Protein AF-A0A356XCC1-F1 (afdb_monomer_lite)

pLDDT: mean 76.85, std 14.26, range [47.09, 96.75]

Secondary structure (DSSP, 8-state):
--SHHHHHHHHHHHHHHHHHHHHHHHHHHHHHHHH-----TTTHHHHHHHHHHHHHHHHHHHHHHHHHHHHHHHHTB-TTGGG-TT-SSS-SSB-SHHHHHHHHHTTHHHHHHHHHHHHHHH-

Structure (mmCIF, N/CA/C/O backbone):
data_AF-A0A356XCC1-F1
#
_entry.id   AF-A0A356XCC1-F1
#
loop_
_atom_site.group_PDB
_atom_site.id
_atom_site.type_symbol
_atom_site.label_atom_id
_atom_site.label_alt_id
_atom_site.label_comp_id
_atom_site.label_asym_id
_atom_site.label_entity_id
_atom_site.label_seq_id
_atom_site.pdbx_PDB_ins_code
_atom_site.Cartn_x
_atom_site.Cartn_y
_atom_site.Cartn_z
_atom_site.occupancy
_atom_site.B_iso_or_equiv
_atom_site.auth_seq_id
_atom_site.auth_comp_id
_atom_site.auth_asym_id
_atom_site.auth_atom_id
_atom_site.pdbx_PDB_model_num
ATOM 1 N N . MET A 1 1 ? 68.346 24.859 -44.989 1.00 51.06 1 MET A N 1
ATOM 2 C CA . MET A 1 1 ? 68.084 23.880 -43.905 1.00 51.06 1 MET A CA 1
ATOM 3 C C . MET A 1 1 ? 66.667 24.033 -43.309 1.00 51.06 1 MET A C 1
ATOM 5 O O . MET A 1 1 ? 66.530 24.100 -42.097 1.00 51.06 1 MET A O 1
ATOM 9 N N . SER A 1 2 ? 65.597 24.122 -44.123 1.00 53.38 2 SER A N 1
ATOM 10 C CA . SER A 1 2 ? 64.245 24.474 -43.609 1.00 53.38 2 SER A CA 1
ATOM 11 C C . SER A 1 2 ? 63.060 23.795 -44.328 1.00 53.38 2 SER A C 1
ATOM 13 O O . SER A 1 2 ? 61.921 23.903 -43.898 1.00 53.38 2 SER A O 1
ATOM 15 N N . THR A 1 3 ? 63.295 23.031 -45.398 1.00 52.31 3 THR A N 1
ATOM 16 C CA . THR A 1 3 ? 62.222 22.401 -46.195 1.00 52.31 3 THR A CA 1
ATOM 17 C C . THR A 1 3 ? 61.937 20.941 -45.814 1.00 52.31 3 THR A C 1
ATOM 19 O O . THR A 1 3 ? 60.845 20.442 -46.070 1.00 52.31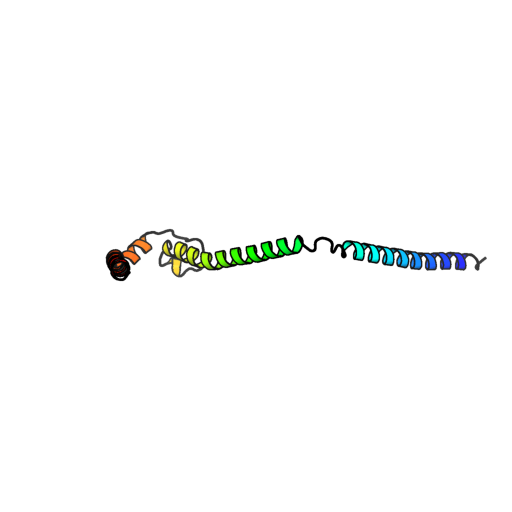 3 THR A O 1
ATOM 22 N N . ALA A 1 4 ? 62.864 20.257 -45.129 1.00 55.31 4 ALA A N 1
ATOM 23 C CA . ALA A 1 4 ? 62.707 18.847 -44.745 1.00 55.31 4 ALA A CA 1
ATOM 24 C C . ALA A 1 4 ? 61.856 18.630 -43.474 1.00 55.31 4 ALA A C 1
ATOM 26 O O . ALA A 1 4 ? 61.153 17.625 -43.360 1.00 55.31 4 ALA A O 1
ATOM 27 N N . LYS A 1 5 ? 61.861 19.577 -42.521 1.00 53.53 5 LYS A N 1
ATOM 28 C CA . LYS A 1 5 ? 61.092 19.447 -41.265 1.00 53.53 5 LYS A CA 1
ATOM 29 C C . LYS A 1 5 ? 59.584 19.634 -41.479 1.00 53.53 5 LYS A C 1
ATOM 31 O O . LYS A 1 5 ? 58.785 18.940 -40.855 1.00 53.53 5 LYS A O 1
ATOM 36 N N . THR A 1 6 ? 59.185 20.493 -42.414 1.00 55.88 6 THR A N 1
ATOM 37 C CA . THR A 1 6 ? 57.773 20.810 -42.691 1.00 55.88 6 THR A CA 1
ATOM 38 C C . THR A 1 6 ? 57.014 19.623 -43.298 1.00 55.88 6 THR A C 1
ATOM 40 O O . THR A 1 6 ? 55.859 19.379 -42.947 1.00 55.88 6 THR A O 1
ATOM 43 N N . HIS A 1 7 ? 57.671 18.812 -44.135 1.00 51.75 7 HIS A N 1
ATOM 44 C CA . HIS A 1 7 ? 57.074 17.600 -44.712 1.00 51.75 7 HIS A CA 1
ATOM 45 C C . HIS A 1 7 ? 56.894 16.465 -43.688 1.00 51.75 7 HIS A C 1
ATOM 47 O O . HIS A 1 7 ? 55.878 15.765 -43.726 1.00 51.75 7 HIS A O 1
ATOM 53 N N . ALA A 1 8 ? 57.820 16.310 -42.734 1.00 57.69 8 ALA A N 1
ATOM 54 C CA . ALA A 1 8 ? 57.710 15.312 -41.666 1.00 57.69 8 ALA A CA 1
ATOM 55 C C . ALA A 1 8 ? 56.581 15.647 -40.672 1.00 57.69 8 ALA A C 1
ATOM 57 O O . ALA A 1 8 ? 55.803 14.773 -40.280 1.00 57.69 8 ALA A O 1
ATOM 58 N N . VAL A 1 9 ? 56.435 16.930 -40.324 1.00 57.97 9 VAL A N 1
ATOM 59 C CA . VAL A 1 9 ? 55.374 17.410 -39.427 1.00 57.97 9 VAL A CA 1
ATOM 60 C C . VAL A 1 9 ? 53.995 17.268 -40.080 1.00 57.97 9 VAL A C 1
ATOM 62 O O . VAL A 1 9 ? 53.072 16.760 -39.444 1.00 57.97 9 VAL A O 1
ATOM 65 N N . LYS A 1 10 ? 53.852 17.593 -41.375 1.00 58.06 10 LYS A N 1
ATOM 66 C CA . LYS A 1 10 ? 52.575 17.439 -42.095 1.00 58.06 10 LYS A CA 1
ATOM 67 C C . LYS A 1 10 ? 52.130 15.973 -42.183 1.00 58.06 10 LYS A C 1
ATOM 69 O O . LYS A 1 10 ? 50.955 15.688 -41.975 1.00 58.06 10 LYS A O 1
ATOM 74 N N . LYS A 1 11 ? 53.057 15.032 -42.409 1.00 58.50 11 LYS A N 1
ATOM 75 C CA . LYS A 1 11 ? 52.766 13.584 -42.428 1.00 58.50 11 LYS A CA 1
ATOM 76 C C . LYS A 1 11 ? 52.326 13.063 -41.053 1.00 58.50 11 LYS A C 1
ATOM 78 O O . LYS A 1 11 ? 51.409 12.251 -40.982 1.00 58.50 11 LYS A O 1
ATOM 83 N N . SER A 1 12 ? 52.918 13.573 -39.971 1.00 57.62 12 SER A N 1
ATOM 84 C CA . SER A 1 12 ? 52.515 13.248 -38.593 1.00 57.62 12 SER A CA 1
ATOM 85 C C . SER A 1 12 ? 51.107 13.762 -38.260 1.00 57.62 12 SER A C 1
ATOM 87 O O . SER A 1 12 ? 50.294 13.023 -37.707 1.00 57.62 12 SER A O 1
ATOM 89 N N . ILE A 1 13 ? 50.772 14.990 -38.671 1.00 60.47 13 ILE A N 1
ATOM 90 C CA . ILE A 1 13 ? 49.441 15.583 -38.451 1.00 60.47 13 ILE A CA 1
ATOM 91 C C . ILE A 1 13 ? 48.367 14.868 -39.290 1.00 60.47 13 ILE A C 1
ATOM 93 O O . ILE A 1 13 ? 47.291 14.556 -38.781 1.00 60.47 13 ILE A O 1
ATOM 97 N N . ILE A 1 14 ? 48.670 14.539 -40.552 1.00 65.56 14 ILE A N 1
ATOM 98 C CA . ILE A 1 14 ? 47.769 13.773 -41.429 1.00 65.56 14 ILE A CA 1
ATOM 99 C C . ILE A 1 14 ? 47.527 12.364 -40.864 1.00 65.56 14 ILE A C 1
ATOM 101 O O . ILE A 1 14 ? 46.384 11.912 -40.835 1.00 65.56 14 ILE A O 1
ATOM 105 N N . ASN A 1 15 ? 48.567 11.693 -40.355 1.00 67.25 15 ASN A N 1
ATOM 106 C CA . ASN A 1 15 ? 48.432 10.357 -39.774 1.00 67.25 15 ASN A CA 1
ATOM 107 C C . ASN A 1 15 ? 47.622 10.378 -38.467 1.00 67.25 15 ASN A C 1
ATOM 109 O O . ASN A 1 15 ? 46.748 9.545 -38.287 1.00 67.25 15 ASN A O 1
ATOM 113 N N . LYS A 1 16 ? 47.806 11.372 -37.586 1.00 69.75 16 LYS A N 1
ATOM 114 C CA . LYS A 1 16 ? 46.997 11.485 -36.356 1.00 69.75 16 LYS A CA 1
ATOM 115 C C . LYS A 1 16 ? 45.502 11.650 -36.642 1.00 69.75 16 LYS A C 1
ATOM 117 O O . LYS A 1 16 ? 44.694 10.986 -35.998 1.00 69.75 16 LYS A O 1
ATOM 122 N N . ASN A 1 17 ? 45.133 12.471 -37.626 1.00 68.88 17 ASN A N 1
ATOM 123 C CA . ASN A 1 17 ? 43.731 12.638 -38.027 1.00 68.88 17 ASN A CA 1
ATOM 124 C C . ASN A 1 17 ? 43.164 11.367 -38.673 1.00 68.88 17 ASN A C 1
ATOM 126 O O . ASN A 1 17 ? 41.996 11.036 -38.469 1.00 68.88 17 ASN A O 1
ATOM 130 N N . LEU A 1 18 ? 43.996 10.629 -39.412 1.00 71.88 18 LEU A N 1
ATOM 131 C CA . LEU A 1 18 ? 43.625 9.344 -39.990 1.00 71.88 18 LEU A CA 1
ATOM 132 C C . LEU A 1 18 ? 43.456 8.266 -38.913 1.00 71.88 18 LEU A C 1
ATOM 134 O O . LEU A 1 18 ? 42.459 7.559 -38.937 1.00 71.88 18 LEU A O 1
ATOM 138 N N . LEU A 1 19 ? 44.357 8.182 -37.930 1.00 68.81 19 LEU A N 1
ATOM 139 C CA . LEU A 1 19 ? 44.256 7.216 -36.832 1.00 68.81 19 LEU A CA 1
ATOM 140 C C . LEU A 1 19 ? 43.073 7.518 -35.913 1.00 68.81 19 LEU A C 1
ATOM 142 O O . LEU A 1 19 ? 42.395 6.594 -35.480 1.00 68.81 19 LEU A O 1
ATOM 146 N N . GLN A 1 20 ? 42.771 8.795 -35.671 1.00 76.25 20 GLN A N 1
ATOM 147 C CA . GLN A 1 20 ? 41.545 9.201 -34.978 1.00 76.25 20 GLN A CA 1
ATOM 148 C C . GLN A 1 20 ? 40.297 8.793 -35.769 1.00 76.25 20 GLN A C 1
ATOM 150 O O . GLN A 1 20 ? 39.331 8.310 -35.185 1.00 76.25 20 GLN A O 1
ATOM 155 N N . LYS A 1 21 ? 40.318 8.928 -37.101 1.00 75.94 21 LYS A N 1
ATOM 156 C CA . LYS A 1 21 ? 39.202 8.525 -37.966 1.00 75.94 21 LYS A CA 1
ATOM 157 C C . LYS A 1 21 ? 39.026 7.005 -38.023 1.00 75.94 21 LYS A C 1
ATOM 159 O O . LYS A 1 21 ? 37.894 6.540 -37.949 1.00 75.94 21 LYS A O 1
ATOM 164 N N . LEU A 1 22 ? 40.119 6.247 -38.112 1.00 76.12 22 LEU A N 1
ATOM 165 C CA . LEU A 1 22 ? 40.104 4.783 -38.101 1.00 76.12 22 LEU A CA 1
ATOM 166 C C . LEU A 1 22 ? 39.635 4.257 -36.740 1.00 76.12 22 LEU A C 1
ATOM 168 O O . LEU A 1 22 ? 38.628 3.562 -36.692 1.00 76.12 22 LEU A O 1
ATOM 172 N N . MET A 1 23 ? 40.233 4.714 -35.630 1.00 80.19 23 MET A N 1
ATOM 173 C CA . MET A 1 23 ? 39.796 4.300 -34.289 1.00 80.19 23 MET A CA 1
ATOM 174 C C . MET A 1 23 ? 38.342 4.671 -34.007 1.00 80.19 23 MET A C 1
ATOM 176 O O . MET A 1 23 ? 37.606 3.861 -33.456 1.00 80.19 23 MET A O 1
ATOM 180 N N . LYS A 1 24 ? 37.889 5.872 -34.389 1.00 80.31 24 LYS A N 1
ATOM 181 C CA . LYS A 1 24 ? 36.499 6.280 -34.159 1.00 80.31 24 LYS A CA 1
ATOM 182 C C . LYS A 1 24 ? 35.523 5.424 -34.970 1.00 80.31 24 LYS A C 1
ATOM 184 O O . LYS A 1 24 ? 34.499 5.020 -34.429 1.00 80.31 24 LYS A O 1
ATOM 189 N N . ASN A 1 25 ? 35.847 5.102 -36.222 1.00 79.31 25 ASN A N 1
ATOM 190 C CA . ASN A 1 25 ? 35.019 4.230 -37.056 1.00 79.31 25 ASN A CA 1
ATOM 191 C C . ASN A 1 25 ? 34.983 2.792 -36.525 1.00 79.31 25 ASN A C 1
ATOM 193 O O . ASN A 1 25 ? 33.905 2.202 -36.450 1.00 79.31 25 ASN A O 1
ATOM 197 N N . ASP A 1 26 ? 36.127 2.261 -36.093 1.00 81.44 26 ASP A N 1
ATOM 198 C CA . ASP A 1 26 ? 36.218 0.922 -35.519 1.00 81.44 26 ASP A CA 1
ATOM 199 C C . ASP A 1 26 ? 35.438 0.847 -34.201 1.00 81.44 26 ASP A C 1
ATOM 201 O O . ASP A 1 26 ? 34.578 -0.019 -34.060 1.00 81.44 26 ASP A O 1
ATOM 205 N N . ILE A 1 27 ? 35.614 1.811 -33.288 1.00 79.25 27 ILE A N 1
ATOM 206 C CA . ILE A 1 27 ? 34.867 1.894 -32.020 1.00 79.25 27 ILE A CA 1
ATOM 207 C C . ILE A 1 27 ? 33.359 1.998 -32.271 1.00 79.25 27 ILE A C 1
ATOM 209 O O . ILE A 1 27 ? 32.592 1.288 -31.626 1.00 79.25 27 ILE A O 1
ATOM 213 N N . ILE A 1 28 ? 32.916 2.829 -33.222 1.00 77.25 28 ILE A N 1
ATOM 214 C CA . ILE A 1 28 ? 31.489 2.953 -33.568 1.00 77.25 28 ILE A CA 1
ATOM 215 C C . ILE A 1 28 ? 30.956 1.635 -34.145 1.00 77.25 28 ILE A C 1
ATOM 217 O O . ILE A 1 28 ? 29.846 1.219 -33.809 1.00 77.25 28 ILE A O 1
ATOM 221 N N . SER A 1 29 ? 31.743 0.940 -34.971 1.00 72.19 29 SER A N 1
ATOM 222 C CA . SER A 1 29 ? 31.354 -0.353 -35.541 1.00 72.19 29 SER A CA 1
ATOM 223 C C . SER A 1 29 ? 31.286 -1.468 -34.488 1.00 72.19 29 SER A C 1
ATOM 225 O O . SER A 1 29 ? 30.377 -2.301 -34.533 1.00 72.19 29 SER A O 1
ATOM 227 N N . LEU A 1 30 ? 32.190 -1.457 -33.499 1.00 72.56 30 LEU A N 1
ATOM 228 C CA . LEU A 1 30 ? 32.192 -2.411 -32.392 1.00 72.56 30 LEU A CA 1
ATOM 229 C C . LEU A 1 30 ? 31.064 -2.112 -31.402 1.00 72.56 30 LEU A C 1
ATOM 231 O O . LEU A 1 30 ? 30.382 -3.036 -30.964 1.00 72.56 30 LEU A O 1
ATOM 235 N N . PHE A 1 31 ? 30.798 -0.836 -31.118 1.00 75.81 31 PHE A N 1
ATOM 236 C CA . PHE A 1 31 ? 29.676 -0.419 -30.281 1.00 75.81 31 PHE A CA 1
ATOM 237 C C . PHE A 1 31 ? 28.333 -0.804 -30.914 1.00 75.81 31 PHE A C 1
ATOM 239 O O . PHE A 1 31 ? 27.502 -1.419 -30.249 1.00 75.81 31 PHE A O 1
ATOM 246 N N . ASN A 1 32 ? 28.146 -0.565 -32.219 1.00 73.19 32 ASN A N 1
ATOM 247 C CA . ASN A 1 32 ? 26.946 -1.008 -32.938 1.00 73.19 32 ASN A CA 1
ATOM 248 C C . ASN A 1 32 ? 26.811 -2.539 -32.990 1.00 73.19 32 ASN A C 1
ATOM 250 O O . ASN A 1 32 ? 25.691 -3.041 -32.981 1.00 73.19 32 ASN A O 1
ATOM 254 N N . ARG A 1 33 ? 27.915 -3.299 -33.000 1.00 72.44 33 ARG A N 1
ATOM 255 C CA . ARG A 1 33 ? 27.884 -4.770 -32.898 1.00 72.44 33 ARG A CA 1
ATOM 256 C C . ARG A 1 33 ? 27.508 -5.274 -31.503 1.00 72.44 33 ARG A C 1
ATOM 258 O O . ARG A 1 33 ? 26.821 -6.284 -31.410 1.00 72.44 33 ARG A O 1
ATOM 265 N N . ILE A 1 34 ? 27.927 -4.587 -30.439 1.00 68.81 34 ILE A N 1
ATOM 266 C CA . ILE A 1 34 ? 27.541 -4.921 -29.056 1.00 68.81 34 ILE A CA 1
ATOM 267 C C . ILE A 1 34 ? 26.062 -4.583 -28.825 1.00 68.81 34 ILE A C 1
ATOM 269 O O . ILE A 1 34 ? 25.316 -5.400 -28.285 1.0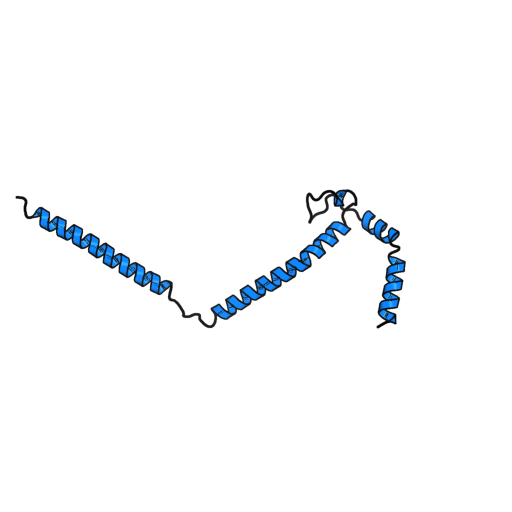0 68.81 34 ILE A O 1
ATOM 273 N N . LEU A 1 35 ? 25.626 -3.409 -29.293 1.00 66.25 35 LEU A N 1
ATOM 274 C CA . LEU A 1 35 ? 24.240 -2.957 -29.172 1.00 66.25 35 LEU A CA 1
ATOM 275 C C . LEU A 1 35 ? 23.284 -3.787 -30.050 1.00 66.25 35 LEU A C 1
ATOM 277 O O . LEU A 1 35 ? 22.143 -4.033 -29.667 1.00 66.25 35 LEU A O 1
ATOM 281 N N . SER A 1 36 ? 23.758 -4.277 -31.200 1.00 65.88 36 SER A N 1
ATOM 282 C CA . SER A 1 36 ? 23.011 -5.150 -32.111 1.00 65.88 36 SER A CA 1
ATOM 283 C C . SER A 1 36 ? 23.305 -6.630 -31.853 1.00 65.88 36 SER A C 1
ATOM 285 O O . SER A 1 36 ? 23.791 -7.364 -32.715 1.00 65.88 36 SER A O 1
ATOM 287 N N . SER A 1 37 ? 22.937 -7.107 -30.666 1.00 56.16 37 SER A N 1
ATOM 288 C CA . SER A 1 37 ? 22.752 -8.539 -30.406 1.00 56.16 37 SER A CA 1
ATOM 289 C C . SER A 1 37 ? 21.254 -8.904 -30.360 1.00 56.16 37 SER A C 1
ATOM 291 O O . SER A 1 37 ? 20.727 -9.270 -29.312 1.00 56.16 37 SER A O 1
ATOM 293 N N . PRO A 1 38 ? 20.514 -8.873 -31.493 1.00 60.09 38 PRO A N 1
ATOM 294 C CA . PRO A 1 38 ? 19.107 -9.274 -31.548 1.00 60.09 38 PRO A CA 1
ATOM 295 C C . PRO A 1 38 ? 18.956 -10.806 -31.628 1.00 60.09 38 PRO A C 1
ATOM 297 O O . PRO A 1 38 ? 18.184 -11.326 -32.430 1.00 60.09 38 PRO A O 1
ATOM 300 N N . LYS A 1 39 ? 19.696 -11.565 -30.809 1.00 52.50 39 LYS A N 1
ATOM 301 C CA . LYS A 1 39 ? 19.615 -13.040 -30.751 1.00 52.50 39 LYS A CA 1
ATOM 302 C C . LYS A 1 39 ? 19.046 -13.554 -29.428 1.00 52.50 39 LYS A C 1
ATOM 304 O O . LYS A 1 39 ? 19.480 -14.572 -28.905 1.00 52.50 39 LYS A O 1
ATOM 309 N N . LEU A 1 40 ? 18.024 -12.870 -28.912 1.00 51.06 40 LEU A N 1
ATOM 310 C CA . LEU A 1 40 ? 17.228 -13.351 -27.778 1.00 51.06 40 LEU A CA 1
ATOM 311 C C . LEU A 1 40 ? 15.723 -13.078 -27.978 1.00 51.06 40 LEU A C 1
ATOM 313 O O . LEU A 1 40 ? 14.989 -12.819 -27.033 1.00 51.06 40 LEU A O 1
ATOM 317 N N . HIS A 1 41 ? 15.254 -13.136 -29.229 1.00 47.09 41 HIS A N 1
ATOM 318 C CA . HIS A 1 41 ? 13.919 -12.687 -29.654 1.00 47.09 41 HIS A CA 1
ATOM 319 C C . HIS A 1 41 ? 12.734 -13.488 -29.065 1.00 47.09 41 HIS A C 1
ATOM 321 O O . HIS A 1 41 ? 11.616 -12.983 -29.027 1.00 47.09 41 HIS A O 1
ATOM 327 N N . THR A 1 42 ? 12.946 -14.704 -28.550 1.00 54.66 42 THR A N 1
ATOM 328 C CA . THR A 1 42 ? 11.861 -15.531 -27.975 1.00 54.66 42 THR A CA 1
ATOM 329 C C . THR A 1 42 ? 11.942 -15.705 -26.459 1.00 54.66 42 THR A C 1
ATOM 331 O O . THR A 1 42 ? 10.926 -15.991 -25.829 1.00 54.66 42 THR A O 1
ATOM 334 N N . ARG A 1 43 ? 13.116 -15.493 -25.844 1.00 55.53 43 ARG A N 1
ATOM 335 C CA . ARG A 1 43 ? 13.313 -15.661 -24.394 1.00 55.53 43 ARG A CA 1
ATOM 336 C C . ARG A 1 43 ? 13.191 -14.334 -23.633 1.00 55.53 43 ARG A C 1
ATOM 338 O O . ARG A 1 43 ? 12.576 -14.3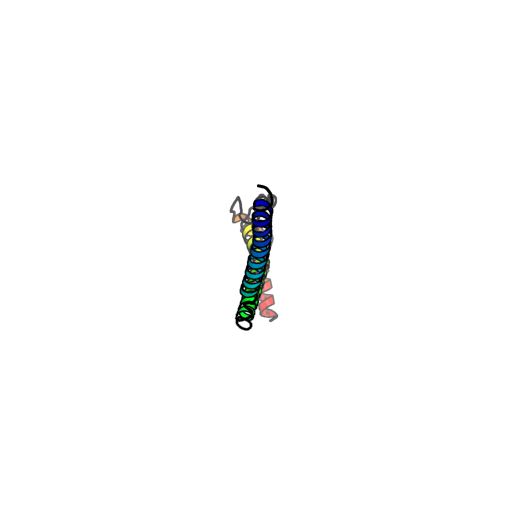24 -22.578 1.00 55.53 43 ARG A O 1
ATOM 345 N N . THR A 1 44 ? 13.666 -13.195 -24.152 1.00 65.31 44 THR A N 1
ATOM 346 C CA . THR A 1 44 ? 13.485 -11.907 -23.437 1.00 65.31 44 THR A CA 1
ATOM 347 C C . THR A 1 44 ? 12.042 -11.447 -23.412 1.00 65.31 44 THR A C 1
ATOM 349 O O . THR A 1 44 ? 11.606 -10.879 -22.417 1.00 65.31 44 THR A O 1
ATOM 352 N N . ARG A 1 45 ? 11.280 -11.716 -24.478 1.00 69.38 45 ARG A N 1
ATOM 353 C CA . ARG A 1 45 ? 9.870 -11.323 -24.557 1.00 69.38 45 ARG A CA 1
ATOM 354 C C . ARG A 1 45 ? 9.034 -12.011 -23.480 1.00 69.38 45 ARG A C 1
ATOM 356 O O . ARG A 1 45 ? 8.171 -11.367 -22.891 1.00 69.38 45 ARG A O 1
ATOM 363 N N . SER A 1 46 ? 9.315 -13.283 -23.181 1.00 75.06 46 SER A N 1
ATOM 364 C CA . SER A 1 46 ? 8.609 -13.994 -22.113 1.00 75.06 46 SER A CA 1
ATOM 365 C C . SER A 1 46 ? 8.993 -13.461 -20.734 1.00 75.06 46 SER A C 1
ATOM 367 O O . SER A 1 46 ? 8.121 -13.277 -19.894 1.00 75.06 46 SER A O 1
ATOM 369 N N . TRP A 1 47 ? 10.270 -13.151 -20.506 1.00 85.12 47 TRP A N 1
ATOM 370 C CA . TRP A 1 47 ? 10.734 -12.588 -19.235 1.00 85.12 47 TRP A CA 1
ATOM 371 C C . TRP A 1 47 ? 10.205 -11.175 -19.001 1.00 85.12 47 TRP A C 1
ATOM 373 O O . TRP A 1 47 ? 9.710 -10.896 -17.916 1.00 85.12 47 TRP A O 1
ATOM 383 N N . ALA A 1 48 ? 10.213 -10.316 -20.022 1.00 88.06 48 ALA A N 1
ATOM 384 C CA . ALA A 1 48 ? 9.606 -8.992 -19.950 1.00 88.06 48 ALA A CA 1
ATOM 385 C C . ALA A 1 48 ? 8.111 -9.084 -19.604 1.00 88.06 48 ALA A C 1
ATOM 387 O O . ALA A 1 48 ? 7.649 -8.390 -18.705 1.00 88.06 48 ALA A O 1
ATOM 388 N N . TRP A 1 49 ? 7.370 -10.003 -20.237 1.00 88.81 49 TRP A N 1
ATOM 389 C CA . TRP A 1 49 ? 5.953 -10.225 -19.931 1.00 88.81 49 TRP A CA 1
ATOM 390 C C . TRP A 1 49 ? 5.716 -10.702 -18.492 1.00 88.81 49 TRP A C 1
ATOM 392 O O . TRP A 1 49 ? 4.813 -10.207 -17.819 1.00 88.81 49 TRP A O 1
ATOM 402 N N . ILE A 1 50 ? 6.541 -11.631 -18.001 1.00 90.50 50 ILE A N 1
ATOM 403 C CA . ILE A 1 50 ? 6.467 -12.122 -16.619 1.00 90.50 50 ILE A CA 1
ATOM 404 C C . ILE A 1 50 ? 6.774 -10.988 -15.638 1.00 90.50 50 ILE A C 1
ATOM 406 O O . ILE A 1 50 ? 6.016 -10.793 -14.698 1.00 90.50 50 ILE A O 1
ATOM 410 N N . ILE A 1 51 ? 7.836 -10.213 -15.867 1.00 94.44 51 ILE A N 1
ATOM 411 C CA . ILE A 1 51 ? 8.236 -9.101 -14.994 1.00 94.44 51 ILE A CA 1
ATOM 412 C C . ILE A 1 51 ? 7.129 -8.050 -14.926 1.00 94.44 51 ILE A C 1
ATOM 414 O O . ILE A 1 51 ? 6.709 -7.680 -13.831 1.00 94.44 51 ILE A O 1
ATOM 418 N N . THR A 1 52 ? 6.605 -7.612 -16.074 1.00 94.50 52 THR A N 1
ATOM 419 C CA . THR A 1 52 ? 5.497 -6.653 -16.118 1.00 94.50 52 THR A CA 1
ATOM 420 C C . THR A 1 52 ? 4.275 -7.204 -15.388 1.00 94.50 52 THR A C 1
ATOM 422 O O . THR A 1 52 ? 3.754 -6.535 -14.499 1.00 94.50 52 THR A O 1
ATOM 425 N N . ARG A 1 53 ? 3.848 -8.440 -15.682 1.00 94.00 53 ARG A N 1
ATOM 426 C CA . ARG A 1 53 ? 2.707 -9.071 -15.000 1.00 94.00 53 ARG A CA 1
ATOM 427 C C . ARG A 1 53 ? 2.917 -9.137 -13.487 1.00 94.00 53 ARG A C 1
ATOM 429 O O . ARG A 1 53 ? 1.994 -8.828 -12.741 1.00 94.00 53 ARG A O 1
ATOM 436 N N . THR A 1 54 ? 4.110 -9.507 -13.034 1.00 95.75 54 THR A N 1
ATOM 437 C CA . THR A 1 54 ? 4.437 -9.598 -11.608 1.00 95.75 54 THR A CA 1
ATOM 438 C C . THR A 1 54 ? 4.402 -8.230 -10.934 1.00 95.75 54 THR A C 1
ATOM 440 O O . THR A 1 54 ? 3.792 -8.116 -9.876 1.00 95.75 54 THR A O 1
ATOM 443 N N . ILE A 1 55 ? 4.966 -7.180 -11.547 1.00 96.75 55 ILE A N 1
ATOM 444 C CA . ILE A 1 55 ? 4.867 -5.805 -11.023 1.00 96.75 55 ILE A CA 1
ATOM 445 C C . ILE A 1 55 ? 3.403 -5.370 -10.908 1.00 96.75 55 ILE A C 1
ATOM 447 O O . ILE A 1 55 ? 3.016 -4.814 -9.884 1.00 96.75 55 ILE A O 1
ATOM 451 N N . PHE A 1 56 ? 2.582 -5.647 -11.925 1.00 95.94 56 PHE A N 1
ATOM 452 C CA . PHE A 1 56 ? 1.166 -5.283 -11.900 1.00 95.94 56 PHE A CA 1
ATOM 453 C C . PHE A 1 56 ? 0.416 -6.014 -10.788 1.00 95.94 56 PHE A C 1
ATOM 455 O O . PHE A 1 56 ? -0.285 -5.374 -10.012 1.00 95.94 56 PHE A O 1
ATOM 462 N N . VAL A 1 57 ? 0.581 -7.333 -10.667 1.00 96.31 57 VAL A N 1
ATOM 463 C CA . VAL A 1 57 ? -0.091 -8.124 -9.624 1.00 96.31 57 VAL A CA 1
ATOM 464 C C . VAL A 1 57 ? 0.374 -7.708 -8.228 1.00 96.31 57 VAL A C 1
ATOM 466 O O . VAL A 1 57 ? -0.453 -7.563 -7.333 1.00 96.31 57 VAL A O 1
ATOM 469 N N . LEU A 1 58 ? 1.673 -7.467 -8.036 1.00 96.50 58 LEU A N 1
ATOM 470 C CA . LEU A 1 58 ? 2.221 -7.028 -6.753 1.00 96.50 58 LEU A CA 1
ATOM 471 C C . LEU A 1 58 ? 1.721 -5.621 -6.393 1.00 96.50 58 LEU A C 1
ATOM 473 O O . LEU A 1 58 ? 1.275 -5.404 -5.269 1.00 96.50 58 LEU A O 1
ATOM 477 N N . GLY A 1 59 ? 1.703 -4.697 -7.357 1.00 96.00 59 GLY A N 1
ATOM 478 C CA . GLY A 1 59 ? 1.147 -3.355 -7.181 1.00 96.00 59 GLY A CA 1
ATOM 479 C C . GLY A 1 59 ? -0.349 -3.371 -6.854 1.00 96.00 59 GLY A C 1
ATOM 480 O O . GLY A 1 59 ? -0.775 -2.709 -5.910 1.00 96.00 59 GLY A O 1
ATOM 481 N N . PHE A 1 60 ? -1.141 -4.176 -7.571 1.00 96.00 60 PHE A N 1
ATOM 482 C CA . PHE A 1 60 ? -2.572 -4.348 -7.297 1.00 96.00 60 PHE A CA 1
ATOM 483 C C . PHE A 1 60 ? -2.848 -5.033 -5.954 1.00 96.00 60 PHE A C 1
ATOM 485 O O . PHE A 1 60 ? -3.817 -4.707 -5.276 1.00 96.00 60 PHE A O 1
ATOM 492 N N . CYS A 1 61 ? -2.002 -5.967 -5.533 1.00 95.50 61 CYS A N 1
ATOM 493 C CA . CYS A 1 61 ? -2.125 -6.553 -4.205 1.00 95.50 61 CYS A CA 1
ATOM 494 C C . CYS A 1 61 ? -1.841 -5.497 -3.129 1.00 95.50 61 CYS A C 1
ATOM 496 O O . CYS A 1 61 ? -2.624 -5.336 -2.198 1.00 95.50 61 CYS A O 1
ATOM 498 N N . PHE A 1 62 ? -0.772 -4.714 -3.293 1.00 95.00 62 PHE A N 1
ATOM 499 C CA . PHE A 1 62 ? -0.390 -3.690 -2.325 1.00 95.00 62 PHE A CA 1
ATOM 500 C C . PHE A 1 62 ? -1.428 -2.566 -2.199 1.00 95.00 62 PHE A C 1
ATOM 502 O O . PHE A 1 62 ? -1.752 -2.177 -1.080 1.00 95.00 62 PHE A O 1
ATOM 509 N N . ILE A 1 63 ? -2.003 -2.082 -3.308 1.00 94.44 63 ILE A N 1
ATOM 510 C CA . ILE A 1 63 ? -3.035 -1.028 -3.266 1.00 94.44 63 ILE A CA 1
ATOM 511 C C . ILE A 1 63 ? -4.298 -1.491 -2.522 1.00 94.44 63 ILE A C 1
ATOM 513 O O . ILE A 1 63 ? -4.911 -0.691 -1.824 1.00 94.44 63 ILE A O 1
ATOM 517 N N . ILE A 1 64 ? -4.670 -2.773 -2.631 1.00 94.62 64 ILE A N 1
ATOM 518 C CA . ILE A 1 64 ? -5.822 -3.349 -1.916 1.00 94.62 64 ILE A CA 1
ATOM 519 C C . ILE A 1 64 ? -5.464 -3.642 -0.456 1.00 94.62 64 ILE A C 1
ATOM 521 O O . ILE A 1 64 ? -6.279 -3.433 0.440 1.00 94.62 64 ILE A O 1
ATOM 525 N N . LEU A 1 65 ? -4.245 -4.112 -0.194 1.00 93.06 65 LEU A N 1
ATOM 526 C CA . LEU A 1 65 ? -3.793 -4.468 1.147 1.00 93.06 65 LEU A CA 1
ATOM 527 C C . LEU A 1 65 ? -3.574 -3.232 2.031 1.00 93.06 65 LEU A C 1
ATOM 529 O O . LEU A 1 65 ? -3.877 -3.270 3.220 1.00 93.06 65 LEU A O 1
ATOM 533 N N . TYR A 1 66 ? -3.090 -2.126 1.462 1.00 91.00 66 TYR A N 1
ATOM 534 C CA . TYR A 1 66 ? -2.826 -0.878 2.181 1.00 91.00 66 TYR A CA 1
ATOM 535 C C . TYR A 1 66 ? -4.020 -0.365 3.016 1.00 91.00 66 TYR A C 1
ATOM 537 O O . TYR A 1 66 ? -3.848 -0.162 4.222 1.00 91.00 66 TYR A O 1
ATOM 545 N N . PRO A 1 67 ? -5.241 -0.198 2.463 1.00 90.56 67 PRO A N 1
ATOM 546 C CA . PRO A 1 67 ? -6.394 0.227 3.251 1.00 90.56 67 PRO A CA 1
ATOM 547 C C . PRO A 1 67 ? -6.837 -0.829 4.272 1.00 90.56 67 PRO A C 1
ATOM 549 O O . PRO A 1 67 ? -7.357 -0.480 5.325 1.00 90.56 67 PRO A O 1
ATOM 552 N N . VAL A 1 68 ? -6.621 -2.120 4.023 1.00 91.50 68 VAL A N 1
ATOM 553 C CA . VAL A 1 68 ? -6.943 -3.147 5.026 1.00 91.50 68 VAL A CA 1
ATOM 554 C C . VAL A 1 68 ? -6.010 -3.013 6.229 1.00 91.50 68 VAL A C 1
ATOM 556 O O . VAL A 1 68 ? -6.475 -2.966 7.367 1.00 91.50 68 VAL A O 1
ATOM 559 N N . LEU A 1 69 ? -4.707 -2.864 5.982 1.00 88.31 69 LEU A N 1
ATOM 560 C CA . LEU A 1 69 ? -3.712 -2.663 7.033 1.00 88.31 69 LEU A CA 1
ATOM 561 C C . LEU A 1 69 ? -3.986 -1.387 7.834 1.00 88.31 69 LEU A C 1
ATOM 563 O O . LEU A 1 69 ? -3.920 -1.423 9.059 1.00 88.31 69 LEU A O 1
ATOM 567 N N . ILE A 1 70 ? -4.369 -0.287 7.173 1.00 85.75 70 ILE A N 1
ATOM 568 C CA . ILE A 1 70 ? -4.686 0.960 7.879 1.00 85.75 70 ILE A CA 1
ATOM 569 C C . ILE A 1 70 ? -5.920 0.822 8.772 1.00 85.75 70 ILE A C 1
ATOM 571 O O . ILE A 1 70 ? -5.925 1.328 9.890 1.00 85.75 70 ILE A O 1
ATOM 575 N N . MET A 1 71 ? -6.964 0.123 8.313 1.00 85.44 71 MET A N 1
ATOM 576 C CA . MET A 1 71 ? -8.181 -0.074 9.105 1.00 85.44 71 MET A CA 1
ATOM 577 C C . MET A 1 71 ? -7.916 -0.960 10.319 1.00 85.44 71 MET A C 1
ATOM 579 O O . MET A 1 71 ? -8.435 -0.679 11.395 1.00 85.44 71 MET A O 1
ATOM 583 N N . ILE A 1 72 ? -7.064 -1.977 10.166 1.00 85.31 72 ILE A N 1
ATOM 584 C CA . ILE A 1 72 ? -6.618 -2.821 11.277 1.00 85.31 72 ILE A CA 1
ATOM 585 C C . ILE A 1 72 ? -5.819 -1.985 12.283 1.00 85.31 72 ILE A C 1
ATOM 587 O O . ILE A 1 72 ? -6.161 -1.984 13.462 1.00 85.31 72 ILE A O 1
ATOM 591 N N . SER A 1 73 ? -4.818 -1.216 11.840 1.00 84.75 73 SER A N 1
ATOM 592 C CA . SER A 1 73 ? -4.038 -0.349 12.736 1.00 84.75 73 SER A CA 1
ATOM 593 C C . SER A 1 73 ? -4.923 0.670 13.464 1.00 84.75 73 SER A C 1
ATOM 595 O O . SER A 1 73 ? -4.781 0.844 14.671 1.00 84.75 73 SER A O 1
ATOM 597 N N . LYS A 1 74 ? -5.888 1.288 12.767 1.00 78.50 74 LYS A N 1
ATOM 598 C CA . LYS A 1 74 ? -6.848 2.234 13.360 1.00 78.50 74 LYS A CA 1
ATOM 599 C C . LYS A 1 74 ? -7.824 1.577 14.332 1.00 78.50 74 LYS A C 1
ATOM 601 O O . LYS A 1 74 ? -8.221 2.221 15.296 1.00 78.50 74 LYS A O 1
ATOM 606 N N . ALA A 1 75 ? -8.216 0.324 14.103 1.00 80.31 75 ALA A N 1
ATOM 607 C CA . ALA A 1 75 ? -9.093 -0.400 15.021 1.00 80.31 75 ALA A CA 1
ATOM 608 C C . ALA A 1 75 ? -8.435 -0.605 16.396 1.00 80.31 75 ALA A C 1
ATOM 610 O O . ALA A 1 75 ? -9.126 -0.566 17.409 1.00 80.31 75 ALA A O 1
ATOM 611 N N . PHE A 1 76 ? -7.108 -0.763 16.437 1.00 78.38 76 PHE A N 1
ATOM 612 C CA . PHE A 1 76 ? -6.327 -0.887 17.675 1.00 78.38 76 PHE A CA 1
ATOM 613 C C . PHE A 1 76 ? -5.849 0.457 18.265 1.00 78.38 76 PHE A C 1
ATOM 615 O O . PHE A 1 76 ? -5.158 0.465 19.286 1.00 78.38 76 PHE A O 1
ATOM 622 N N . MET A 1 77 ? -6.185 1.583 17.627 1.00 74.31 77 MET A N 1
ATOM 623 C CA . MET A 1 77 ? -5.770 2.934 18.023 1.00 74.31 77 MET A CA 1
ATOM 624 C C . MET A 1 77 ? -6.834 3.594 18.917 1.00 74.31 77 MET A C 1
ATOM 626 O O . MET A 1 77 ? -8.035 3.341 18.762 1.00 74.31 77 MET A O 1
ATOM 630 N N . ASP A 1 78 ? -6.396 4.435 19.858 1.00 69.94 78 ASP A N 1
ATOM 631 C CA . ASP A 1 78 ? -7.294 5.189 20.744 1.00 69.94 78 ASP A CA 1
ATOM 632 C C . ASP A 1 78 ? -7.984 6.353 20.004 1.00 69.94 78 ASP A C 1
ATOM 634 O O . ASP A 1 78 ? -7.463 6.881 19.022 1.00 69.94 78 ASP A O 1
ATOM 638 N N . PHE A 1 79 ? -9.147 6.795 20.486 1.00 65.88 79 PHE A N 1
ATOM 639 C CA . PHE A 1 79 ? -9.963 7.845 19.862 1.00 65.88 79 PHE A CA 1
ATOM 640 C C . PHE A 1 79 ? -9.226 9.191 19.780 1.00 65.88 79 PHE A C 1
ATOM 642 O O . PHE A 1 79 ? -9.409 9.946 18.829 1.00 65.88 79 PHE A O 1
ATOM 649 N N . VAL A 1 80 ? -8.369 9.476 20.765 1.00 65.81 80 VAL A N 1
ATOM 650 C CA . VAL A 1 80 ? -7.539 10.692 20.823 1.00 65.81 80 VAL A CA 1
ATOM 651 C C . VAL A 1 80 ? -6.437 10.658 19.761 1.00 65.81 80 VAL A C 1
ATOM 653 O O . VAL A 1 80 ? -6.139 11.675 19.138 1.00 65.81 80 VAL A O 1
ATOM 656 N N . ASP A 1 81 ? -5.897 9.470 19.496 1.00 65.50 81 ASP A N 1
ATOM 657 C CA . ASP A 1 81 ? -4.825 9.245 18.532 1.00 65.50 81 ASP A CA 1
ATOM 658 C C . ASP A 1 81 ? -5.347 9.283 17.079 1.00 65.50 81 ASP A C 1
ATOM 660 O O . ASP A 1 81 ? -4.601 9.645 16.176 1.00 65.50 81 ASP A O 1
ATOM 664 N N . ILE A 1 82 ? -6.639 9.018 16.827 1.00 65.44 82 ILE A N 1
ATOM 665 C CA . ILE A 1 82 ? -7.250 9.140 15.482 1.00 65.44 82 ILE A CA 1
ATOM 666 C C . ILE A 1 82 ? -7.116 10.564 14.904 1.00 65.44 82 ILE A C 1
ATOM 668 O O . ILE A 1 82 ? -7.082 10.728 13.681 1.00 65.44 82 ILE A O 1
ATOM 672 N N . TYR A 1 83 ? -7.033 11.592 15.755 1.00 63.41 83 TYR A N 1
ATOM 673 C CA . TYR A 1 83 ? -6.854 12.983 15.325 1.00 63.41 83 TYR A CA 1
ATOM 674 C C . TYR A 1 83 ? -5.379 13.359 15.080 1.00 63.41 83 TYR A C 1
ATOM 676 O O . TYR A 1 83 ? -5.117 14.366 14.418 1.00 63.41 83 TYR A O 1
ATOM 684 N N . ASP A 1 84 ? -4.420 12.549 15.548 1.00 63.88 84 ASP A N 1
ATOM 685 C CA . ASP A 1 84 ? -2.983 12.732 15.322 1.00 63.88 84 ASP A CA 1
ATOM 686 C C . ASP A 1 84 ? -2.496 11.847 14.155 1.00 63.88 84 ASP A C 1
ATOM 688 O O . ASP A 1 84 ? -2.249 10.650 14.290 1.00 63.88 84 ASP A O 1
ATOM 692 N N . ASN A 1 85 ? -2.309 12.455 12.978 1.00 57.97 85 ASN A N 1
ATOM 693 C CA . ASN A 1 85 ? -1.887 11.763 11.751 1.00 57.97 85 ASN A CA 1
ATOM 694 C C . ASN A 1 85 ? -0.365 11.512 11.651 1.00 57.97 85 ASN A C 1
ATOM 696 O O . ASN A 1 85 ? 0.130 11.201 10.567 1.00 57.97 85 ASN A O 1
ATOM 700 N N . THR A 1 86 ? 0.406 11.655 12.736 1.00 61.75 86 THR A N 1
ATOM 701 C CA . THR A 1 86 ? 1.881 11.649 12.657 1.00 61.75 86 THR A CA 1
ATOM 702 C C . THR A 1 86 ? 2.473 10.308 12.181 1.00 61.75 86 THR A C 1
ATOM 704 O O . THR A 1 86 ? 3.527 10.311 11.548 1.00 61.75 86 THR A O 1
ATOM 707 N N . VAL A 1 87 ? 1.810 9.161 12.406 1.00 56.50 87 VAL A N 1
ATOM 708 C CA . VAL A 1 87 ? 2.204 7.863 11.815 1.00 56.50 87 VAL A CA 1
ATOM 709 C C . VAL A 1 87 ? 0.962 7.030 11.500 1.00 56.50 87 VAL A C 1
ATOM 711 O O . VAL A 1 87 ? 0.372 6.402 12.369 1.00 56.50 87 VAL A O 1
ATOM 714 N N . LEU A 1 88 ? 0.593 6.991 10.223 1.00 64.12 88 LEU A N 1
ATOM 715 C CA . LEU A 1 88 ? -0.578 6.268 9.720 1.00 64.12 88 LEU A CA 1
ATOM 716 C C . LEU A 1 88 ? -0.526 4.750 10.014 1.00 64.12 88 LEU A C 1
ATOM 718 O O . LEU A 1 88 ? -1.556 4.129 10.254 1.00 64.12 88 LEU A O 1
ATOM 722 N N . LEU A 1 89 ? 0.664 4.138 10.016 1.00 62.34 89 LEU A N 1
ATOM 723 C CA . LEU A 1 89 ? 0.791 2.675 10.017 1.00 62.34 89 LEU A CA 1
ATOM 724 C C . LEU A 1 89 ? 0.942 2.029 11.408 1.00 62.34 89 LEU A C 1
ATOM 726 O O 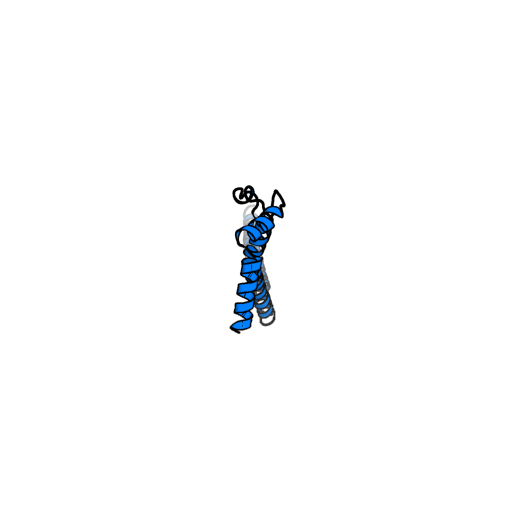. LEU A 1 89 ? 0.603 0.855 11.553 1.00 62.34 89 LEU A O 1
ATOM 730 N N . VAL A 1 90 ? 1.438 2.758 12.416 1.00 66.38 90 VAL A N 1
ATOM 731 C CA . VAL A 1 90 ? 1.772 2.208 13.745 1.00 66.38 90 VAL A CA 1
ATOM 732 C C . VAL A 1 90 ? 1.113 3.055 14.841 1.00 66.38 90 VAL A C 1
ATOM 734 O O . VAL A 1 90 ? 1.419 4.245 14.930 1.00 66.38 90 VAL A O 1
ATOM 737 N N . PRO A 1 91 ? 0.233 2.471 15.677 1.00 62.94 91 PRO A N 1
ATOM 738 C CA . PRO A 1 91 ? -0.432 3.197 16.757 1.00 62.94 91 PRO A CA 1
ATOM 739 C C . PRO A 1 91 ? 0.581 3.631 17.827 1.00 62.94 91 PRO A C 1
ATOM 741 O O . PRO A 1 91 ? 1.483 2.866 18.171 1.00 62.94 91 PRO A O 1
ATOM 744 N N . LYS A 1 92 ? 0.425 4.845 18.377 1.00 65.81 92 LYS A N 1
ATOM 745 C CA . LYS A 1 92 ? 1.246 5.317 19.508 1.00 65.81 92 LYS A CA 1
ATOM 746 C C . LYS A 1 92 ? 0.784 4.692 20.823 1.00 65.81 92 LYS A C 1
ATOM 748 O O . LYS A 1 92 ? 1.616 4.193 21.577 1.00 65.81 92 LYS A O 1
ATOM 753 N N . HIS A 1 93 ? -0.528 4.650 21.056 1.00 71.75 93 HIS A N 1
ATOM 754 C CA . HIS A 1 93 ? -1.129 3.977 22.204 1.00 71.75 93 HIS A CA 1
ATOM 755 C C . HIS A 1 93 ? -1.954 2.777 21.738 1.00 71.75 93 HIS A C 1
ATOM 757 O O . HIS A 1 93 ? -3.009 2.920 21.121 1.00 71.75 93 HIS A O 1
ATOM 763 N N . PHE A 1 94 ? -1.465 1.572 22.028 1.00 69.25 94 PHE A N 1
ATOM 764 C CA . PHE A 1 94 ? -2.201 0.343 21.750 1.00 69.25 94 PHE A CA 1
ATOM 765 C C . PHE A 1 94 ? -3.298 0.159 22.803 1.00 69.25 94 PHE A C 1
ATOM 767 O O . PHE A 1 94 ? -2.999 -0.097 23.971 1.00 69.25 94 PHE A O 1
ATOM 774 N N . THR A 1 95 ? -4.565 0.286 22.404 1.00 76.25 95 THR A N 1
ATOM 775 C CA . THR A 1 95 ? -5.706 0.092 23.307 1.00 76.25 95 THR A CA 1
ATOM 776 C C . THR A 1 95 ? -6.779 -0.786 22.675 1.00 76.25 95 THR A C 1
ATOM 778 O O . THR A 1 95 ? -7.194 -0.606 21.534 1.00 76.25 95 THR A O 1
ATOM 781 N N . LEU A 1 96 ? -7.269 -1.754 23.448 1.00 79.69 96 LEU A N 1
ATOM 782 C CA . LEU A 1 96 ? -8.382 -2.630 23.063 1.00 79.69 96 LEU A CA 1
ATOM 783 C C . LEU A 1 96 ? -9.736 -2.073 23.526 1.00 79.69 96 LEU A C 1
ATOM 785 O O . LEU A 1 96 ? -10.792 -2.590 23.154 1.00 79.69 96 LEU A O 1
ATOM 789 N N . MET A 1 97 ? -9.719 -1.009 24.336 1.00 80.06 97 MET A N 1
ATOM 790 C CA . MET A 1 97 ? -10.923 -0.446 24.940 1.00 80.06 97 MET A CA 1
ATOM 791 C C . MET A 1 97 ? -11.833 0.202 23.893 1.00 80.06 97 MET A C 1
ATOM 793 O O . MET A 1 97 ? -13.053 0.102 24.006 1.00 80.06 97 MET A O 1
ATOM 797 N N . ASN A 1 98 ? -11.255 0.773 22.833 1.00 81.38 98 ASN A N 1
ATOM 798 C CA . ASN A 1 98 ? -11.999 1.349 21.714 1.00 81.38 98 ASN A CA 1
ATOM 799 C C . ASN A 1 98 ? -12.818 0.285 20.956 1.00 81.38 98 ASN A C 1
ATOM 801 O O . ASN A 1 98 ? -14.000 0.488 20.692 1.00 81.38 98 ASN A O 1
ATOM 805 N N . ILE A 1 99 ? -12.236 -0.891 20.691 1.00 82.88 99 ILE A N 1
ATOM 806 C CA . ILE A 1 99 ? -12.925 -2.004 20.010 1.00 82.88 99 ILE A CA 1
ATOM 807 C C . ILE A 1 99 ? -14.113 -2.491 20.845 1.00 82.88 99 ILE A C 1
ATOM 809 O O . ILE A 1 99 ? -15.217 -2.674 20.329 1.00 82.88 99 ILE A O 1
ATOM 813 N N . TYR A 1 100 ? -13.901 -2.664 22.151 1.00 84.44 100 TYR A N 1
ATOM 814 C CA . TYR A 1 100 ? -14.956 -3.076 23.073 1.00 84.44 100 TYR A CA 1
ATOM 815 C C . TYR A 1 100 ? -16.073 -2.027 23.174 1.00 84.44 100 TYR A C 1
ATOM 817 O O . TYR A 1 100 ? -17.257 -2.366 23.112 1.00 84.44 100 TYR A O 1
ATOM 825 N N . LEU A 1 101 ? -15.706 -0.748 23.288 1.00 84.62 101 LEU A N 1
ATOM 826 C CA . LEU A 1 101 ? -16.661 0.346 23.397 1.00 84.62 101 LEU A CA 1
ATOM 827 C C . LEU A 1 101 ? -17.469 0.505 22.106 1.00 84.62 101 LEU A C 1
ATOM 829 O O . LEU A 1 101 ? -18.694 0.532 22.170 1.00 84.62 101 LEU A O 1
ATOM 833 N N . ALA A 1 102 ? -16.820 0.517 20.942 1.00 84.75 102 ALA A N 1
ATOM 834 C CA . ALA A 1 102 ? -17.489 0.577 19.646 1.00 84.75 102 ALA A CA 1
ATOM 835 C C . ALA A 1 102 ? -18.455 -0.602 19.457 1.00 84.75 102 ALA A C 1
ATOM 837 O O . ALA A 1 102 ? -19.611 -0.392 19.095 1.00 84.75 102 ALA A O 1
ATOM 838 N N . GLY A 1 103 ? -18.024 -1.827 19.788 1.00 85.31 103 GLY A N 1
ATOM 839 C CA . GLY A 1 103 ? -18.863 -3.026 19.723 1.00 85.31 103 GLY A CA 1
ATOM 840 C C . GLY A 1 103 ? -20.094 -2.959 20.632 1.00 85.31 103 GLY A C 1
ATOM 841 O O . GLY A 1 103 ? -21.179 -3.401 20.244 1.00 85.31 103 GLY A O 1
ATOM 842 N N . LYS A 1 104 ? -19.957 -2.356 21.818 1.00 88.38 104 LYS A N 1
ATOM 843 C CA . LYS A 1 104 ? -21.073 -2.123 22.742 1.00 88.38 104 LYS A CA 1
ATOM 844 C C . LYS A 1 104 ? -22.019 -1.029 22.238 1.00 88.38 104 LYS A C 1
ATOM 846 O O . LYS A 1 104 ? -23.228 -1.220 22.279 1.00 88.38 104 LYS A O 1
ATOM 851 N N . MET A 1 105 ? -21.485 0.080 21.723 1.00 87.44 105 MET A N 1
ATOM 852 C CA . MET A 1 105 ? -22.271 1.218 21.223 1.00 87.44 105 MET A CA 1
ATOM 853 C C . MET A 1 105 ? -23.155 0.837 20.032 1.00 87.44 105 MET A C 1
ATOM 855 O O . MET A 1 105 ? -24.284 1.307 19.929 1.00 87.44 105 MET A O 1
ATOM 859 N N . ILE A 1 106 ? -22.669 -0.050 19.160 1.00 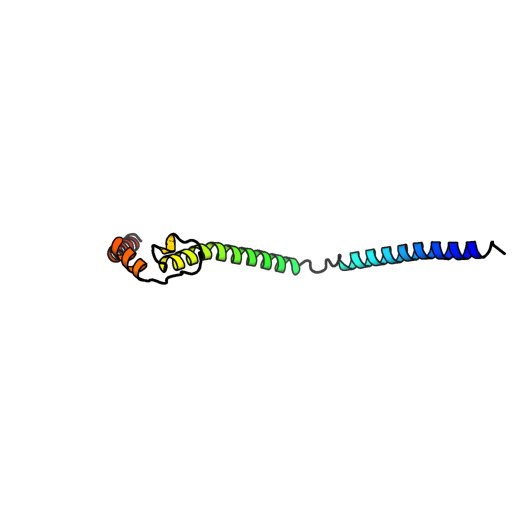88.75 106 ILE A N 1
ATOM 860 C CA . ILE A 1 106 ? -23.428 -0.527 17.994 1.00 88.75 106 ILE A CA 1
ATOM 861 C C . ILE A 1 106 ? -24.250 -1.794 18.274 1.00 88.75 106 ILE A C 1
ATOM 863 O O . ILE A 1 106 ? -24.847 -2.339 17.350 1.00 88.75 106 ILE A O 1
ATOM 867 N N . ASN A 1 107 ? -24.273 -2.295 19.518 1.00 89.56 107 ASN A N 1
ATOM 868 C CA . ASN A 1 107 ? -24.869 -3.591 19.872 1.00 89.56 107 ASN A CA 1
ATOM 869 C C . ASN A 1 107 ? -24.462 -4.710 18.892 1.00 89.56 107 ASN A C 1
ATOM 871 O O . ASN A 1 107 ? -25.294 -5.492 18.417 1.00 89.56 107 ASN A O 1
ATOM 875 N N . TYR A 1 108 ? -23.159 -4.792 18.604 1.00 89.19 108 TYR A N 1
ATOM 876 C CA . TYR A 1 108 ? -22.576 -5.699 17.617 1.00 89.19 108 TYR A CA 1
ATOM 877 C C . TYR A 1 108 ? -23.069 -7.157 17.694 1.00 89.19 108 TYR A C 1
ATOM 879 O O . TYR A 1 108 ? -23.398 -7.700 16.641 1.00 89.19 108 TYR A O 1
ATOM 887 N N . PRO A 1 109 ? -23.206 -7.811 18.871 1.00 88.38 109 PRO A N 1
ATOM 888 C CA . PRO A 1 109 ? -23.661 -9.205 18.915 1.00 88.38 109 PRO A CA 1
ATOM 889 C C . PRO A 1 109 ? -25.097 -9.397 18.405 1.00 88.38 109 PRO A C 1
ATOM 891 O O . PRO A 1 109 ? -25.394 -10.400 17.756 1.00 88.38 109 PRO A O 1
ATOM 894 N N . VAL A 1 110 ? -25.991 -8.436 18.658 1.00 91.88 110 VAL A N 1
ATOM 895 C CA . VAL A 1 110 ? -27.378 -8.501 18.172 1.00 91.88 110 VAL A CA 1
ATOM 896 C C . VAL A 1 110 ? -27.416 -8.256 16.666 1.00 91.88 110 VAL A C 1
ATOM 898 O O . VAL A 1 110 ? -28.075 -9.001 15.941 1.00 91.88 110 VAL A O 1
ATOM 901 N N . ALA A 1 111 ? -26.667 -7.258 16.189 1.00 91.81 111 ALA A N 1
ATOM 902 C CA . ALA A 1 111 ? -26.543 -6.964 14.765 1.00 91.81 111 ALA A CA 1
ATOM 903 C C . ALA A 1 111 ? -25.957 -8.153 13.984 1.00 91.81 111 ALA A C 1
ATOM 905 O O . ALA A 1 111 ? -26.493 -8.530 12.945 1.00 91.81 111 ALA A O 1
ATOM 906 N N . LEU A 1 112 ? -24.914 -8.797 14.516 1.00 92.75 112 LEU A N 1
ATOM 907 C CA . LEU A 1 112 ? -24.267 -9.956 13.904 1.00 92.75 112 LEU A CA 1
ATOM 908 C C . LEU A 1 112 ? -25.229 -11.139 13.784 1.00 92.75 112 LEU A C 1
ATOM 910 O O . LEU A 1 112 ? -25.333 -11.729 12.711 1.00 92.75 112 LEU A O 1
ATOM 914 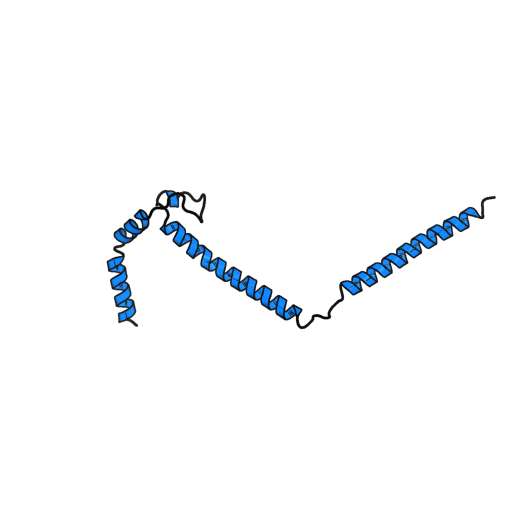N N . ARG A 1 113 ? -25.982 -11.449 14.848 1.00 93.38 113 ARG A N 1
ATOM 915 C CA . ARG A 1 113 ? -27.001 -12.507 14.809 1.00 93.38 113 ARG A CA 1
ATOM 916 C C . ARG A 1 113 ? -28.058 -12.224 13.745 1.00 93.38 113 ARG A C 1
ATOM 918 O O . ARG A 1 113 ? -28.395 -13.118 12.978 1.00 93.38 113 ARG A O 1
ATOM 925 N N . ASN A 1 114 ? -28.573 -10.999 13.692 1.00 93.56 114 ASN A N 1
ATOM 926 C CA . ASN A 1 114 ? -29.614 -10.636 12.734 1.00 93.56 114 ASN A CA 1
ATOM 927 C C . ASN A 1 114 ? -29.100 -10.746 11.289 1.00 93.56 114 ASN A C 1
ATOM 929 O O . ASN A 1 114 ? -29.760 -11.364 10.459 1.00 93.56 114 ASN A O 1
ATOM 933 N N . SER A 1 115 ? -27.900 -10.234 11.002 1.00 93.50 115 SER A N 1
ATOM 934 C CA . SER A 1 115 ? -27.278 -10.351 9.677 1.00 93.50 115 SER A CA 1
ATOM 935 C C . SER A 1 115 ? -26.985 -11.800 9.291 1.00 93.50 115 SER A C 1
ATOM 937 O O . SER A 1 115 ? -27.185 -12.172 8.141 1.00 93.50 115 SER A O 1
ATOM 939 N N . MET A 1 116 ? -26.549 -12.634 10.238 1.00 94.50 116 MET A N 1
ATOM 940 C CA . MET A 1 116 ? -26.276 -14.051 9.992 1.00 94.50 116 MET A CA 1
ATOM 941 C C . MET A 1 116 ? -27.561 -14.835 9.696 1.00 94.50 116 MET A C 1
ATOM 943 O O . MET A 1 116 ? -27.588 -15.624 8.756 1.00 94.50 116 MET A O 1
ATOM 947 N N . VAL A 1 117 ? -28.641 -14.578 10.444 1.00 95.88 117 VAL A N 1
ATOM 948 C CA . VAL A 1 117 ? -29.964 -15.169 10.181 1.00 95.88 117 VAL A CA 1
ATOM 949 C C . VAL A 1 117 ? -30.490 -14.740 8.817 1.00 95.88 117 VAL A C 1
ATOM 951 O O . VAL A 1 117 ? -31.013 -15.575 8.092 1.00 95.88 117 VAL A O 1
ATOM 954 N N . LEU A 1 118 ? -30.323 -13.471 8.440 1.00 94.50 118 LEU A N 1
ATOM 955 C CA . LEU A 1 118 ? -30.718 -12.997 7.116 1.00 94.50 118 LEU A CA 1
ATOM 956 C C . LEU A 1 118 ? -29.879 -13.643 6.013 1.00 94.50 118 LEU A C 1
ATOM 958 O O . LEU A 1 118 ? -30.451 -14.138 5.054 1.00 94.50 118 LEU A O 1
ATOM 962 N N . ALA A 1 119 ? -28.553 -13.692 6.157 1.00 94.56 119 ALA A N 1
ATOM 963 C CA . ALA A 1 119 ? -27.664 -14.286 5.161 1.00 94.56 119 ALA A CA 1
ATOM 964 C C . ALA A 1 119 ? -27.963 -15.773 4.926 1.00 94.56 119 ALA A C 1
ATOM 966 O O . ALA A 1 119 ? -27.978 -16.211 3.782 1.00 94.56 119 ALA A O 1
ATOM 967 N N . ILE A 1 120 ? -28.229 -16.532 5.993 1.00 94.88 120 ILE A N 1
ATOM 968 C CA . ILE A 1 120 ? -28.564 -17.961 5.901 1.00 94.88 120 ILE A CA 1
ATOM 969 C C . ILE A 1 120 ? -30.022 -18.170 5.479 1.00 94.88 120 ILE A C 1
ATOM 971 O O . ILE A 1 120 ? -30.318 -19.127 4.784 1.00 94.88 120 ILE A O 1
ATOM 975 N N . GLY A 1 121 ? -30.942 -17.312 5.918 1.00 92.56 121 GLY A N 1
ATOM 976 C CA . GLY A 1 121 ? -32.371 -17.468 5.646 1.00 92.56 121 GLY A CA 1
ATOM 977 C C . GLY A 1 121 ? -32.802 -16.995 4.258 1.00 92.56 121 GLY A C 1
ATOM 978 O O . GLY A 1 121 ? -33.857 -17.411 3.789 1.00 92.56 121 GLY A O 1
ATOM 979 N N . VAL A 1 122 ? -32.026 -16.110 3.622 1.00 91.06 122 VAL A N 1
ATOM 980 C CA . VAL A 1 122 ? -32.304 -15.583 2.274 1.00 91.06 122 VAL A CA 1
ATOM 981 C C . VAL A 1 122 ? -31.540 -16.314 1.166 1.00 91.06 122 VAL A C 1
ATOM 983 O O . VAL A 1 122 ? -31.947 -16.223 0.009 1.00 91.06 122 VAL A O 1
ATOM 986 N N . THR A 1 123 ? -30.434 -16.985 1.511 1.00 76.69 123 THR A N 1
ATOM 987 C CA . THR A 1 123 ? -29.652 -17.827 0.589 1.00 76.69 123 THR A CA 1
ATOM 988 C C . THR A 1 123 ? -30.260 -19.220 0.531 1.00 76.69 123 THR A C 1
ATOM 990 O O . THR A 1 123 ? -30.395 -19.747 -0.594 1.00 76.69 123 THR A O 1
#

Foldseek 3Di:
DPDVVVVVVVVVVVVVVVVVVVVVVVVVVVVVVVVPPPPCVPPVVVVVVVVVVVVVVVVVVCVVVVVVQLVVQVCQEDPVCVVPVPDSRHHPDGHNVSNVVVCVVVVVVVVVVVVVCCVVVVD

Radius of gyration: 37.02 Å; chains: 1; bounding box: 100×42×71 Å

Sequence (123 aa):
MSTAKTHAVKKSIINKNLLQKLMKNDIISLFNRILSSPKLHTRTRSWAWIITRTIFVLGFCFIILYPVLIMISKAFMDFVDIYDNTVLLVPKHFTLMNIYLAGKMINYPVALRNSMVLAIGVT